Protein AF-A0A484Z9X8-F1 (afdb_monomer_lite)

Organism: NCBI:txid82979

Foldseek 3Di:
DCVVCVVVVHDDDDDDPCVQWFADPVLFIAGVVRHGAQEDEDPDDVVQLVVVQVVVPPDPDPDRPQDSHDPVRDHDPVVALVPPRHHYPPHPCVCQVVDPVCVVVCCVVPVDPVVVVVPDD

InterPro domains:
  IPR005494 Glutathionylspermidine synthase, pre-ATP-grasp-like domain [PF03738] (2-111)
  IPR016185 Pre-ATP-grasp domain superfamily [SSF52440] (1-111)

Secondary structure (DSSP, 8-state):
-HHHHHHTT-------SSTT-EE-TTS-EE-TTS-B--EEE--S-SHHHHHHHHHHTTS--SS----S--TT----HHHHHT-TT-EEES-GGGHHHHSGGGHHHHHHHH--GGGGGG---

Structure (mmCIF, N/CA/C/O backbone):
data_AF-A0A484Z9X8-F1
#
_entry.id   AF-A0A484Z9X8-F1
#
loop_
_atom_site.group_PDB
_atom_site.id
_atom_site.type_symbol
_atom_site.label_atom_id
_atom_site.label_alt_id
_atom_site.label_comp_id
_atom_site.label_asym_id
_atom_site.label_entity_id
_atom_site.label_seq_id
_atom_site.pdbx_PDB_ins_code
_atom_site.Cartn_x
_atom_site.Cartn_y
_atom_site.Cartn_z
_atom_site.occupancy
_atom_site.B_iso_or_equiv
_atom_site.auth_seq_id
_atom_site.auth_comp_id
_atom_site.auth_asym_id
_atom_site.auth_atom_id
_atom_site.pdbx_PDB_model_num
ATOM 1 N N . MET A 1 1 ? -3.177 12.028 -7.631 1.00 96.31 1 MET A N 1
ATOM 2 C CA . MET A 1 1 ? -3.723 10.661 -7.752 1.00 96.31 1 MET A CA 1
ATOM 3 C C . MET A 1 1 ? -5.192 10.570 -7.345 1.00 96.31 1 MET A C 1
ATOM 5 O O . MET A 1 1 ? -5.971 10.116 -8.165 1.00 96.31 1 MET A O 1
ATOM 9 N N . GLN A 1 2 ? -5.604 11.056 -6.164 1.00 97.44 2 GLN A N 1
ATOM 10 C CA . GLN A 1 2 ? -7.000 10.949 -5.691 1.00 97.44 2 GLN A CA 1
ATOM 11 C C . GLN A 1 2 ? -8.057 11.401 -6.722 1.00 97.44 2 GLN A C 1
ATOM 13 O O . GLN A 1 2 ? -8.971 10.650 -7.023 1.00 97.44 2 GLN A O 1
ATOM 18 N N . ASN A 1 3 ? -7.877 12.564 -7.361 1.00 98.12 3 ASN A N 1
ATOM 19 C CA . ASN A 1 3 ? -8.781 13.032 -8.424 1.00 98.12 3 ASN A CA 1
ATOM 20 C C . ASN A 1 3 ? -8.881 12.046 -9.612 1.00 98.12 3 ASN A C 1
ATOM 22 O O . ASN A 1 3 ? -9.953 11.848 -10.170 1.00 98.12 3 ASN A O 1
ATOM 26 N N . ALA A 1 4 ? -7.778 11.391 -9.992 1.00 98.19 4 ALA A N 1
ATOM 27 C CA . ALA A 1 4 ? -7.803 10.381 -11.050 1.00 98.19 4 ALA A CA 1
ATOM 28 C C . ALA A 1 4 ? -8.603 9.137 -10.624 1.00 98.19 4 ALA A C 1
ATOM 30 O O . ALA A 1 4 ? -9.398 8.643 -11.416 1.00 98.19 4 ALA A O 1
ATOM 31 N N . LEU A 1 5 ? -8.459 8.693 -9.368 1.00 98.19 5 LEU A N 1
ATOM 32 C CA . LEU A 1 5 ? -9.268 7.610 -8.795 1.00 98.19 5 LEU A CA 1
ATOM 33 C C . LEU A 1 5 ? -10.759 7.968 -8.792 1.00 98.19 5 LEU A C 1
ATOM 35 O O . LEU A 1 5 ? -11.570 7.190 -9.285 1.00 98.19 5 LEU A O 1
ATOM 39 N N . THR A 1 6 ? -11.113 9.175 -8.340 1.00 98.12 6 THR A N 1
ATOM 40 C CA . THR A 1 6 ? -12.502 9.657 -8.347 1.00 98.12 6 THR A CA 1
ATOM 41 C C . THR A 1 6 ? -13.082 9.693 -9.760 1.00 98.12 6 THR A C 1
ATOM 43 O O . THR A 1 6 ? -14.193 9.223 -9.981 1.00 98.12 6 THR A O 1
ATOM 46 N N . LYS A 1 7 ? -12.325 10.191 -10.747 1.00 98.50 7 LYS A N 1
ATOM 47 C CA . LYS A 1 7 ? -12.750 10.197 -12.158 1.00 98.50 7 LYS A CA 1
ATOM 48 C C . LYS A 1 7 ? -12.904 8.796 -12.748 1.00 98.50 7 LYS A C 1
ATOM 50 O O . LYS A 1 7 ? -13.713 8.615 -13.650 1.00 98.50 7 LYS A O 1
ATOM 55 N N . ALA A 1 8 ? -12.144 7.827 -12.249 1.00 97.94 8 ALA A N 1
ATOM 56 C CA . ALA A 1 8 ? -12.276 6.421 -12.610 1.00 97.94 8 ALA A CA 1
ATOM 57 C C . ALA A 1 8 ? -13.392 5.693 -11.827 1.00 97.94 8 ALA A C 1
ATOM 59 O O . ALA A 1 8 ? -13.593 4.502 -12.040 1.00 97.94 8 ALA A O 1
ATOM 60 N N . GLY A 1 9 ? -14.131 6.394 -10.955 1.00 98.19 9 GLY A N 1
ATOM 61 C CA . GLY A 1 9 ? -15.269 5.848 -10.211 1.00 98.19 9 GLY A CA 1
ATOM 62 C C . GLY A 1 9 ? -14.912 5.177 -8.882 1.00 98.19 9 GLY A C 1
ATOM 63 O O . GLY A 1 9 ? -15.756 4.491 -8.315 1.00 98.19 9 GLY A O 1
ATOM 64 N N . PHE A 1 10 ? -13.691 5.362 -8.372 1.00 97.19 10 PHE A N 1
ATOM 65 C CA . PHE A 1 10 ? -13.276 4.809 -7.083 1.00 97.19 10 PHE A CA 1
ATOM 66 C C . PHE A 1 10 ? -13.493 5.802 -5.940 1.00 97.19 10 PHE A C 1
ATOM 68 O O . PHE A 1 10 ? -13.075 6.964 -6.007 1.00 97.19 10 PHE A O 1
ATOM 75 N N . GLU A 1 11 ? -14.070 5.312 -4.844 1.00 96.88 11 GLU A N 1
ATOM 76 C CA . GLU A 1 11 ? -14.016 5.999 -3.557 1.00 96.88 11 GLU A CA 1
ATOM 77 C C . GLU A 1 11 ? -12.605 5.897 -2.972 1.00 96.88 11 GLU A C 1
ATOM 79 O O . GLU A 1 11 ? -11.935 4.871 -3.083 1.00 96.88 11 GLU A O 1
ATOM 84 N N . SER A 1 12 ? -12.117 6.980 -2.368 1.00 97.31 12 SER A N 1
ATOM 85 C CA . SER A 1 12 ? -10.785 6.997 -1.762 1.00 97.31 12 SER A CA 1
ATOM 86 C C . SER A 1 12 ? -10.704 7.989 -0.609 1.00 97.31 12 SER A C 1
ATOM 88 O O . SER A 1 12 ? -11.246 9.094 -0.680 1.00 97.31 12 SER A O 1
ATOM 90 N N . LYS A 1 13 ? -9.969 7.606 0.436 1.00 97.62 13 LYS A N 1
ATOM 91 C CA . LYS A 1 13 ? -9.631 8.447 1.586 1.00 97.62 13 LYS A CA 1
ATOM 92 C C . LYS A 1 13 ? -8.120 8.662 1.610 1.00 97.62 13 LYS A C 1
ATOM 94 O O . LYS A 1 13 ? -7.359 7.717 1.417 1.00 97.62 13 LYS A O 1
ATOM 99 N N . ILE A 1 14 ? -7.687 9.906 1.809 1.00 97.56 14 ILE A N 1
ATOM 100 C CA . ILE A 1 14 ? -6.272 10.211 2.042 1.00 97.56 14 ILE A CA 1
ATOM 101 C C . ILE A 1 14 ? -5.988 9.975 3.520 1.00 97.56 14 ILE A C 1
ATOM 103 O O . ILE A 1 14 ? -6.687 10.527 4.364 1.00 97.56 14 ILE A O 1
ATOM 107 N N . LEU A 1 15 ? -4.949 9.196 3.810 1.00 97.56 15 LEU A N 1
ATOM 108 C CA . LEU A 1 15 ? -4.412 9.033 5.156 1.00 97.56 15 LEU A CA 1
ATOM 109 C C . LEU A 1 15 ? -3.075 9.768 5.250 1.00 97.56 15 LEU A C 1
ATOM 111 O O . LEU A 1 15 ? -2.186 9.561 4.418 1.00 97.56 15 LEU A O 1
ATOM 115 N N . PHE A 1 16 ? -2.942 10.634 6.254 1.00 96.62 16 PHE A N 1
ATOM 116 C CA . PHE A 1 16 ? -1.689 11.307 6.581 1.00 96.62 16 PHE A CA 1
ATOM 117 C C . PHE A 1 16 ? -1.032 10.581 7.752 1.00 96.62 16 PHE A C 1
ATOM 119 O O . PHE A 1 16 ? -1.565 10.567 8.855 1.00 96.62 16 PHE A O 1
ATOM 126 N N . GLY A 1 17 ? 0.129 9.972 7.512 1.00 95.81 17 GLY A N 1
ATOM 127 C CA . GLY A 1 17 ? 0.771 9.131 8.522 1.00 95.81 17 GLY A CA 1
ATOM 128 C C . GLY A 1 17 ? 0.038 7.801 8.721 1.00 95.81 17 GLY A C 1
ATOM 129 O O . GLY A 1 17 ? -0.577 7.285 7.787 1.00 95.81 17 GLY A O 1
ATOM 130 N N . LEU A 1 18 ? 0.169 7.223 9.917 1.00 96.88 18 LEU A N 1
ATOM 131 C CA . LEU A 1 18 ? -0.390 5.910 10.267 1.00 96.88 18 LEU A CA 1
ATOM 132 C C . LEU A 1 18 ? -1.334 5.966 11.479 1.00 96.88 18 LEU A C 1
ATOM 134 O O . LEU A 1 18 ? -1.974 4.966 11.772 1.00 96.88 18 LEU A O 1
ATOM 138 N N . ASP A 1 19 ? -1.462 7.121 12.135 1.00 96.06 19 ASP A N 1
ATOM 139 C CA . ASP A 1 19 ? -2.154 7.270 13.425 1.00 96.06 19 ASP A CA 1
ATOM 140 C C . ASP A 1 19 ? -3.660 6.964 13.354 1.00 96.06 19 ASP A C 1
ATOM 142 O O . ASP A 1 19 ? -4.274 6.584 14.347 1.00 96.06 19 ASP A O 1
ATOM 146 N N . GLU A 1 20 ? -4.274 7.114 12.175 1.00 96.56 20 GLU A N 1
ATOM 147 C CA . GLU A 1 20 ? -5.682 6.753 11.959 1.00 96.56 20 GLU A CA 1
ATOM 148 C C . GLU A 1 20 ? -5.907 5.243 11.789 1.00 96.56 20 GLU A C 1
ATOM 150 O O . GLU A 1 20 ? -7.049 4.783 11.858 1.00 96.56 20 GLU A O 1
ATOM 155 N N . LEU A 1 21 ? -4.851 4.475 11.517 1.00 98.00 21 LEU A N 1
ATOM 156 C CA . LEU A 1 21 ? -4.947 3.040 11.299 1.00 98.00 21 LEU A CA 1
ATOM 157 C C . LEU A 1 21 ? -4.924 2.298 12.625 1.00 98.00 21 LEU A C 1
ATOM 159 O O . LEU A 1 21 ? -4.179 2.635 13.540 1.00 98.00 21 LEU A O 1
ATOM 163 N N . ARG A 1 22 ? -5.718 1.237 12.697 1.00 97.50 22 ARG A N 1
ATOM 164 C CA . ARG A 1 22 ? -5.785 0.376 13.872 1.00 97.50 22 ARG A CA 1
ATOM 165 C C . ARG A 1 22 ? -6.200 -1.038 13.505 1.00 97.50 22 ARG A C 1
ATOM 167 O O . ARG A 1 22 ? -6.684 -1.285 12.399 1.00 97.50 22 ARG A O 1
ATOM 174 N N . TRP A 1 23 ? -6.054 -1.953 14.453 1.00 97.81 23 TRP A N 1
ATOM 175 C CA . TRP A 1 23 ? -6.675 -3.268 14.367 1.00 97.81 23 TRP A CA 1
ATOM 176 C C . TRP A 1 23 ? -8.045 -3.259 15.041 1.00 97.81 23 TRP A C 1
ATOM 178 O O . TRP A 1 23 ? -8.240 -2.624 16.081 1.00 97.81 23 TRP A O 1
ATOM 188 N N . ASP A 1 24 ? -9.001 -3.964 14.445 1.00 96.12 24 ASP A N 1
ATOM 189 C CA . ASP A 1 24 ? -10.249 -4.302 15.119 1.00 96.12 24 ASP A CA 1
ATOM 190 C C . ASP A 1 24 ? -10.072 -5.505 16.070 1.00 96.12 24 ASP A C 1
ATOM 192 O O . ASP A 1 24 ? -8.986 -6.073 16.203 1.00 96.12 24 ASP A O 1
ATOM 196 N N . ALA A 1 25 ? -11.155 -5.922 16.734 1.00 94.25 25 ALA A N 1
ATOM 197 C CA . ALA A 1 25 ? -11.130 -7.044 17.678 1.00 94.25 25 ALA A CA 1
ATOM 198 C C . ALA A 1 25 ? -10.754 -8.398 17.041 1.00 94.25 25 ALA A C 1
ATOM 200 O O . ALA A 1 25 ? -10.419 -9.340 17.757 1.00 94.25 25 ALA A O 1
ATOM 201 N N . THR A 1 26 ? -10.819 -8.509 15.713 1.00 94.75 26 THR A N 1
ATOM 202 C CA . THR A 1 26 ? -10.466 -9.714 14.954 1.00 94.75 26 THR A CA 1
ATOM 203 C C . THR A 1 26 ? -9.054 -9.649 14.365 1.00 94.75 26 THR A C 1
ATOM 205 O O . THR A 1 26 ? -8.590 -10.619 13.767 1.00 94.75 26 THR A O 1
ATOM 208 N N . GLY A 1 27 ? -8.348 -8.529 14.552 1.00 95.06 27 GLY A N 1
ATOM 209 C CA . GLY A 1 27 ? -7.024 -8.286 13.987 1.00 95.06 27 GLY A CA 1
ATOM 210 C C . GLY A 1 27 ? -7.045 -7.803 12.534 1.00 95.06 27 GLY A C 1
ATOM 211 O O . GLY A 1 27 ? -5.996 -7.807 11.874 1.00 95.06 27 GLY A O 1
ATOM 212 N N . GLN A 1 28 ? -8.209 -7.388 12.021 1.00 96.50 28 GLN A N 1
ATOM 213 C CA . GLN A 1 28 ? -8.336 -6.770 10.703 1.00 96.50 28 GLN A CA 1
ATOM 214 C C . GLN A 1 28 ? -7.867 -5.319 10.742 1.00 96.50 28 GLN A C 1
ATOM 216 O O . GLN A 1 28 ? -8.108 -4.595 11.706 1.00 96.50 28 GLN A O 1
ATOM 221 N N . LEU A 1 29 ? -7.196 -4.896 9.671 1.00 97.94 29 LEU A N 1
ATOM 222 C CA . LEU A 1 29 ? -6.726 -3.526 9.522 1.00 97.94 29 LEU A CA 1
ATOM 223 C C . LEU A 1 29 ? -7.883 -2.616 9.090 1.00 97.94 29 LEU A C 1
ATOM 225 O O . LEU A 1 29 ? -8.463 -2.806 8.017 1.00 97.94 29 LEU A O 1
ATOM 229 N N . ILE A 1 30 ? -8.182 -1.613 9.910 1.00 98.00 30 ILE A N 1
ATOM 230 C CA . ILE A 1 30 ? -9.243 -0.633 9.670 1.00 98.00 30 ILE A CA 1
ATOM 231 C C . ILE A 1 30 ? -8.713 0.802 9.770 1.00 98.00 30 ILE A C 1
ATOM 233 O O . ILE A 1 30 ? -7.698 1.063 10.419 1.00 98.00 30 ILE A O 1
ATOM 237 N N . ASP A 1 31 ? -9.408 1.735 9.123 1.00 97.62 31 ASP A N 1
ATOM 238 C CA . ASP A 1 31 ? -9.127 3.168 9.207 1.00 97.62 31 ASP A CA 1
ATOM 239 C C . ASP A 1 31 ? -9.849 3.860 10.382 1.00 97.62 31 ASP A C 1
ATOM 241 O O . ASP A 1 31 ? -10.576 3.238 11.165 1.00 97.62 31 ASP A O 1
ATOM 245 N N . GLY A 1 32 ? -9.678 5.186 10.468 1.00 96.56 32 GLY A N 1
ATOM 246 C CA . GLY A 1 32 ? -10.331 6.062 11.441 1.00 96.56 32 GLY A CA 1
ATOM 247 C C . GLY A 1 32 ? -11.843 5.835 11.565 1.00 96.56 32 GLY A C 1
ATOM 248 O O . GLY A 1 32 ? -12.359 5.770 12.682 1.00 96.56 32 GLY A O 1
ATOM 249 N N . ASP A 1 33 ? -12.516 5.595 10.438 1.00 96.81 33 ASP A N 1
ATOM 250 C CA . ASP A 1 33 ? -13.970 5.459 10.315 1.00 96.81 33 ASP A CA 1
ATOM 251 C C . ASP A 1 33 ? -14.448 4.005 10.488 1.00 96.81 33 ASP A C 1
ATOM 253 O O . ASP A 1 33 ? -15.635 3.714 10.339 1.00 96.81 33 ASP A O 1
ATOM 257 N N . GLY A 1 34 ? -13.537 3.075 10.798 1.00 96.75 34 GLY A N 1
ATOM 258 C CA . GLY A 1 34 ? -13.841 1.650 10.934 1.00 96.75 34 GLY A CA 1
ATOM 259 C C . GLY A 1 34 ? -13.992 0.920 9.600 1.00 96.75 34 GLY A C 1
ATOM 260 O O . GLY A 1 34 ? -14.541 -0.180 9.567 1.00 96.75 34 GLY A O 1
ATOM 261 N N . ARG A 1 35 ? -13.527 1.510 8.494 1.00 97.06 35 ARG A N 1
ATOM 262 C CA . ARG A 1 35 ? -13.558 0.873 7.174 1.00 97.06 35 ARG A CA 1
ATOM 263 C C . ARG A 1 35 ? -12.365 -0.053 7.020 1.00 97.06 35 ARG A C 1
ATOM 265 O O . ARG A 1 35 ? -11.248 0.310 7.377 1.00 97.06 35 ARG A O 1
ATOM 272 N N . LEU A 1 36 ? -12.597 -1.226 6.435 1.00 97.75 36 LEU A N 1
ATOM 273 C CA . LEU A 1 36 ? -11.529 -2.170 6.120 1.00 97.75 36 LEU A CA 1
ATOM 274 C C . LEU A 1 36 ? -10.546 -1.577 5.114 1.00 97.75 36 LEU A C 1
ATOM 276 O O . LEU A 1 36 ? -10.934 -1.116 4.040 1.00 97.75 36 LEU A O 1
ATOM 280 N N . VAL A 1 37 ? -9.262 -1.661 5.447 1.00 98.06 37 VAL A N 1
ATOM 281 C CA . VAL A 1 37 ? -8.170 -1.272 4.558 1.00 98.06 37 VAL A CA 1
ATOM 282 C C . VAL A 1 37 ? -7.698 -2.516 3.819 1.00 98.06 37 VAL A C 1
ATOM 284 O O . VAL A 1 37 ? -6.946 -3.322 4.355 1.00 98.06 37 VAL A O 1
ATOM 287 N N . ASN A 1 38 ? -8.156 -2.676 2.579 1.00 97.44 38 ASN A N 1
ATOM 288 C CA . ASN A 1 38 ? -7.818 -3.813 1.713 1.00 97.44 38 ASN A CA 1
ATOM 289 C C . ASN A 1 38 ? -7.206 -3.394 0.362 1.00 97.44 38 ASN A C 1
ATOM 291 O O . ASN A 1 38 ? -6.746 -4.244 -0.396 1.00 97.44 38 ASN A O 1
ATOM 295 N N . CYS A 1 39 ? -7.170 -2.094 0.060 1.00 98.25 39 CYS A N 1
ATOM 296 C CA . CYS A 1 39 ? -6.576 -1.544 -1.153 1.00 98.25 39 CYS A CA 1
ATOM 297 C C . CYS A 1 39 ? -5.904 -0.203 -0.842 1.00 98.25 39 CYS A C 1
ATOM 299 O O . CYS A 1 39 ? -6.529 0.695 -0.277 1.00 98.25 39 CYS A O 1
ATOM 301 N N . VAL A 1 40 ? -4.623 -0.068 -1.188 1.00 98.31 40 VAL A N 1
ATOM 302 C CA . VAL A 1 40 ? -3.790 1.085 -0.833 1.00 98.31 40 VAL A CA 1
ATOM 303 C C . VAL A 1 40 ? -3.030 1.579 -2.055 1.00 98.31 40 VAL A C 1
ATOM 305 O O . VAL A 1 40 ? -2.246 0.847 -2.652 1.00 98.31 40 VAL A O 1
ATOM 308 N N . TRP A 1 41 ? -3.185 2.862 -2.375 1.00 98.44 41 TRP A N 1
ATOM 309 C CA . TRP A 1 41 ? -2.217 3.594 -3.189 1.00 98.44 41 TRP A CA 1
ATOM 310 C C . TRP A 1 41 ? -1.288 4.380 -2.264 1.00 98.44 41 TRP A C 1
ATOM 312 O O . TRP A 1 41 ? -1.763 5.118 -1.399 1.00 98.44 41 TRP A O 1
ATOM 322 N N . LYS A 1 42 ? 0.027 4.229 -2.429 1.00 97.75 42 LYS A N 1
ATOM 323 C CA . LYS A 1 42 ? 1.019 4.812 -1.515 1.00 97.75 42 LYS A CA 1
ATOM 324 C C . LYS A 1 42 ? 1.937 5.823 -2.194 1.00 97.75 42 LYS A C 1
ATOM 326 O O . LYS A 1 42 ? 2.342 5.654 -3.339 1.00 97.75 42 LYS A O 1
ATOM 331 N N . THR A 1 43 ? 2.345 6.827 -1.423 1.00 97.50 43 THR A N 1
ATOM 332 C CA . THR A 1 43 ? 3.488 7.706 -1.733 1.00 97.50 43 THR A CA 1
ATOM 333 C C . THR A 1 43 ? 4.790 7.213 -1.101 1.00 97.50 43 THR A C 1
ATOM 335 O O . THR A 1 43 ? 5.869 7.627 -1.514 1.00 97.50 43 THR A O 1
ATOM 338 N N . TRP A 1 44 ? 4.702 6.312 -0.118 1.00 97.06 44 TRP A N 1
ATOM 339 C CA . TRP A 1 44 ? 5.855 5.684 0.517 1.00 97.06 44 TRP A CA 1
ATOM 340 C C . TRP A 1 44 ? 6.630 4.801 -0.467 1.00 97.06 44 TRP A C 1
ATOM 342 O O . TRP A 1 44 ? 6.052 3.965 -1.178 1.00 97.06 44 TRP A O 1
ATOM 352 N N . ALA A 1 45 ? 7.955 4.939 -0.455 1.00 96.69 45 ALA A N 1
ATOM 353 C CA . ALA A 1 45 ? 8.854 4.005 -1.116 1.00 96.69 45 ALA A CA 1
ATOM 354 C C . ALA A 1 45 ? 8.746 2.617 -0.463 1.00 96.69 45 ALA A C 1
ATOM 356 O O . ALA A 1 45 ? 8.485 2.493 0.736 1.00 96.69 45 ALA A O 1
ATOM 357 N N . TRP A 1 46 ? 8.926 1.559 -1.251 1.00 96.56 46 TRP A N 1
ATOM 358 C CA . TRP A 1 46 ? 8.924 0.194 -0.715 1.00 96.56 46 TRP A CA 1
ATOM 359 C C . TRP A 1 46 ? 10.138 -0.055 0.189 1.00 96.56 46 TRP A C 1
ATOM 361 O O . TRP A 1 46 ? 10.039 -0.784 1.172 1.00 96.56 46 TRP A O 1
ATOM 371 N N . GLU A 1 47 ? 11.253 0.612 -0.095 1.00 94.06 47 GLU A N 1
ATOM 372 C CA . GLU A 1 47 ? 12.496 0.591 0.670 1.00 94.06 47 GLU A CA 1
ATOM 373 C C . GLU A 1 47 ? 12.257 0.950 2.143 1.00 94.06 47 GLU A C 1
ATOM 375 O O . GLU A 1 47 ? 12.723 0.237 3.025 1.00 94.06 47 GLU A O 1
ATOM 380 N N . THR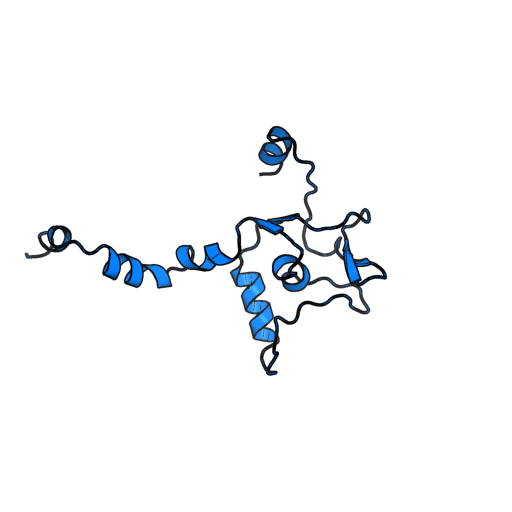 A 1 48 ? 11.414 1.950 2.420 1.00 93.56 48 THR A N 1
ATOM 381 C CA . THR A 1 48 ? 11.053 2.369 3.786 1.00 93.56 48 THR A CA 1
ATOM 382 C C . THR A 1 48 ? 10.285 1.296 4.573 1.00 93.56 48 THR A C 1
ATOM 384 O O . THR A 1 48 ? 10.266 1.301 5.807 1.00 93.56 48 THR A O 1
ATOM 387 N N . ALA A 1 49 ? 9.605 0.376 3.885 1.00 92.38 49 ALA A N 1
ATOM 388 C CA . ALA A 1 49 ? 8.989 -0.789 4.514 1.00 92.38 49 ALA A CA 1
ATOM 389 C C . ALA A 1 49 ? 10.017 -1.916 4.706 1.00 92.38 49 ALA A C 1
ATOM 391 O O . ALA A 1 49 ? 10.064 -2.530 5.767 1.00 92.38 49 ALA A O 1
ATOM 392 N N . ILE A 1 50 ? 10.878 -2.153 3.714 1.00 90.06 50 ILE A N 1
ATOM 393 C CA . ILE A 1 50 ? 11.920 -3.189 3.759 1.00 90.06 50 ILE A CA 1
ATOM 394 C C . ILE A 1 50 ? 12.949 -2.912 4.867 1.00 90.06 50 ILE A C 1
ATOM 396 O O . ILE A 1 50 ? 13.359 -3.842 5.557 1.00 90.06 50 ILE A O 1
ATOM 400 N N . GLU A 1 51 ? 13.350 -1.658 5.075 1.00 87.88 51 GLU A N 1
ATOM 401 C CA . GLU A 1 51 ? 14.281 -1.262 6.143 1.00 87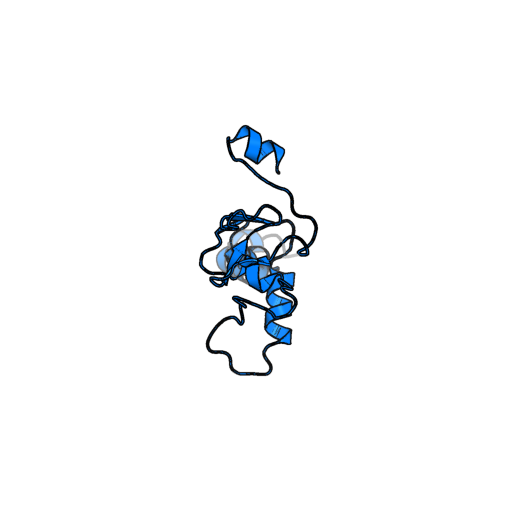.88 51 GLU A CA 1
ATOM 402 C C . GLU A 1 51 ? 13.765 -1.667 7.529 1.00 87.88 51 GLU A C 1
ATOM 404 O O . GLU A 1 51 ? 14.496 -2.289 8.298 1.00 87.88 51 GLU A O 1
ATOM 409 N N . ARG A 1 52 ? 12.469 -1.465 7.795 1.00 82.38 52 ARG A N 1
ATOM 410 C CA . ARG A 1 52 ? 11.827 -1.893 9.049 1.00 82.38 52 ARG A CA 1
ATOM 411 C C . ARG A 1 52 ? 11.802 -3.407 9.238 1.00 82.38 52 ARG A C 1
ATOM 413 O O . ARG A 1 52 ? 11.776 -3.875 10.368 1.00 82.38 52 ARG A O 1
ATOM 420 N N . VAL A 1 53 ? 11.793 -4.192 8.160 1.00 81.75 53 VAL A N 1
ATOM 421 C CA . VAL A 1 53 ? 11.926 -5.656 8.273 1.00 81.75 53 VAL A CA 1
ATOM 422 C C . VAL A 1 53 ? 13.337 -6.026 8.735 1.00 81.75 53 VAL A C 1
ATOM 424 O O . VAL A 1 53 ? 13.494 -6.929 9.552 1.00 81.75 53 VAL A O 1
ATOM 427 N N . ARG A 1 54 ? 14.364 -5.310 8.257 1.00 75.88 54 ARG A N 1
ATOM 428 C CA . ARG A 1 54 ? 15.769 -5.570 8.609 1.00 75.88 54 ARG A CA 1
ATOM 429 C C . ARG A 1 54 ? 16.071 -5.261 10.071 1.00 75.88 54 ARG A C 1
ATOM 431 O O . ARG A 1 54 ? 16.771 -6.047 10.700 1.00 75.88 54 ARG A O 1
ATOM 438 N N . GLU A 1 55 ? 15.501 -4.187 10.613 1.00 71.94 55 GLU A N 1
ATOM 439 C CA . GLU A 1 55 ? 15.629 -3.810 12.033 1.00 71.94 55 GLU A CA 1
ATOM 440 C C . GLU A 1 55 ? 15.132 -4.903 12.991 1.00 71.94 55 GLU A C 1
ATOM 442 O O . GLU A 1 55 ? 15.620 -5.023 14.108 1.00 71.94 55 GLU A O 1
ATOM 447 N N . VAL A 1 56 ? 14.179 -5.726 12.549 1.00 64.56 56 VAL A N 1
ATOM 448 C CA . VAL A 1 56 ? 13.601 -6.814 13.351 1.00 64.56 56 VAL A CA 1
ATOM 449 C C . VAL A 1 56 ? 14.361 -8.137 13.142 1.00 64.56 56 VAL A C 1
ATOM 451 O O . VAL A 1 56 ? 14.179 -9.077 13.907 1.00 64.56 56 VAL A O 1
ATOM 454 N N . SER A 1 57 ? 15.240 -8.232 12.136 1.00 57.62 57 SER A N 1
ATOM 455 C CA . SER A 1 57 ? 15.790 -9.501 11.622 1.00 57.62 57 SER A CA 1
ATOM 456 C C . SER A 1 57 ? 16.956 -10.127 12.404 1.00 57.62 57 SER A C 1
ATOM 458 O O . SER A 1 57 ? 17.571 -11.068 11.912 1.00 57.62 57 SER A O 1
ATOM 460 N N . GLU A 1 58 ? 17.239 -9.699 13.639 1.00 55.22 58 GLU A N 1
ATOM 461 C CA . GLU A 1 58 ? 18.192 -10.424 14.508 1.00 55.22 58 GLU A CA 1
ATOM 462 C C . GLU A 1 58 ? 17.686 -11.826 14.914 1.00 55.22 58 GLU A C 1
ATOM 464 O O . GLU A 1 58 ? 18.430 -12.630 15.470 1.00 55.22 58 GLU A O 1
ATOM 469 N N . THR A 1 59 ? 16.422 -12.143 14.619 1.00 58.28 59 THR A N 1
ATOM 470 C CA . THR A 1 59 ? 15.785 -13.445 14.861 1.00 58.28 59 THR A CA 1
ATOM 471 C C . THR A 1 59 ? 15.404 -14.111 13.532 1.00 58.28 59 THR A C 1
ATOM 473 O O . THR A 1 59 ? 14.880 -13.455 12.633 1.00 58.28 59 THR A O 1
ATOM 476 N N . GLU A 1 60 ? 15.661 -15.417 13.385 1.00 56.03 60 GLU A N 1
ATOM 477 C CA . GLU A 1 60 ? 15.221 -16.214 12.226 1.00 56.03 60 GLU A CA 1
ATOM 478 C C . GLU A 1 60 ? 13.685 -16.291 12.189 1.00 56.03 60 GLU A C 1
ATOM 480 O O . GLU A 1 60 ? 13.069 -17.175 12.786 1.00 56.03 60 GLU A O 1
ATOM 485 N N . TYR A 1 61 ? 13.036 -15.357 11.495 1.00 62.25 61 TYR A N 1
ATOM 486 C CA . TYR A 1 61 ? 11.600 -15.442 11.242 1.00 62.25 61 TYR A CA 1
ATOM 487 C C . TYR A 1 61 ? 11.327 -16.262 9.980 1.00 62.25 61 TYR A C 1
ATOM 489 O O . TYR A 1 61 ? 11.861 -15.983 8.909 1.00 62.25 61 TYR A O 1
ATOM 497 N N . ALA A 1 62 ? 10.416 -17.232 10.086 1.00 69.44 62 ALA A N 1
ATOM 498 C CA . ALA A 1 62 ? 9.914 -17.997 8.942 1.00 69.44 62 ALA A CA 1
ATOM 499 C C . ALA A 1 62 ? 9.016 -17.165 7.994 1.00 69.44 62 ALA A C 1
ATOM 501 O O . ALA A 1 62 ? 8.690 -17.621 6.900 1.00 69.44 62 ALA A O 1
ATOM 502 N N . ALA A 1 63 ? 8.599 -15.960 8.407 1.00 76.75 63 ALA A N 1
ATOM 503 C CA . ALA A 1 63 ? 7.721 -15.063 7.656 1.00 76.75 63 ALA A CA 1
ATOM 504 C C . ALA A 1 63 ? 8.003 -13.583 7.981 1.00 76.75 63 ALA A C 1
ATOM 506 O O . ALA A 1 63 ? 8.665 -13.266 8.968 1.00 76.75 63 ALA A O 1
ATOM 507 N N . VAL A 1 64 ? 7.469 -12.664 7.169 1.00 80.56 64 VAL A N 1
ATOM 508 C CA . VAL A 1 64 ? 7.520 -11.220 7.456 1.00 80.56 64 VAL A CA 1
ATOM 509 C C . VAL A 1 64 ? 6.796 -10.939 8.785 1.00 80.56 64 VAL A C 1
ATOM 511 O O . VAL A 1 64 ? 5.664 -11.397 8.946 1.00 80.56 64 VAL A O 1
ATOM 514 N N . PRO A 1 65 ? 7.382 -10.165 9.721 1.00 85.19 65 PRO A N 1
ATOM 515 C CA . PRO A 1 65 ? 6.814 -9.930 11.051 1.00 85.19 65 PRO A CA 1
ATOM 516 C C . PRO A 1 65 ? 5.689 -8.873 11.033 1.00 85.19 65 PRO A C 1
ATOM 518 O O . PRO A 1 65 ? 5.785 -7.829 11.687 1.00 85.19 65 PRO A O 1
ATOM 521 N N . VAL A 1 66 ? 4.633 -9.134 10.256 1.00 89.50 66 VAL A N 1
ATOM 522 C CA . VAL A 1 66 ? 3.394 -8.340 10.183 1.00 89.50 66 VAL A CA 1
ATOM 523 C C . VAL A 1 66 ? 2.570 -8.595 11.446 1.00 89.50 66 VAL A C 1
ATOM 525 O O . VAL A 1 66 ? 2.259 -9.738 11.775 1.00 89.50 66 VAL A O 1
ATOM 528 N N . ARG A 1 67 ? 2.200 -7.530 12.159 1.00 91.81 67 ARG A N 1
ATOM 529 C CA . ARG A 1 67 ? 1.350 -7.597 13.356 1.00 91.81 67 ARG A CA 1
ATOM 530 C C . ARG A 1 67 ? -0.129 -7.611 12.977 1.00 91.81 67 ARG A C 1
ATOM 532 O O . ARG A 1 67 ? -0.555 -6.909 12.060 1.00 91.81 67 ARG A O 1
ATOM 539 N N . THR A 1 68 ? -0.924 -8.354 13.743 1.00 92.62 68 THR A N 1
ATOM 540 C CA . THR A 1 68 ? -2.401 -8.360 13.712 1.00 92.62 68 THR A CA 1
ATOM 541 C C . THR A 1 68 ? -3.004 -7.754 14.983 1.00 92.62 68 THR A C 1
ATOM 543 O O . THR A 1 68 ? -4.157 -8.010 15.308 1.00 92.62 68 THR A O 1
ATOM 546 N N . GLY A 1 69 ? -2.204 -6.988 15.727 1.00 92.38 69 GLY A N 1
ATOM 547 C CA . GLY A 1 69 ? -2.575 -6.341 16.979 1.00 92.38 69 GLY A CA 1
ATOM 548 C C . GLY A 1 69 ? -1.350 -5.767 17.696 1.00 92.38 69 GLY A C 1
ATOM 549 O O . GLY A 1 69 ? -0.228 -6.247 17.513 1.00 92.38 69 GLY A O 1
ATOM 550 N N . HIS A 1 70 ? -1.568 -4.747 18.523 1.00 92.50 70 HIS A N 1
ATOM 551 C CA . HIS A 1 70 ? -0.567 -4.159 19.416 1.00 92.50 70 HIS A CA 1
ATOM 552 C C . HIS A 1 70 ? -1.274 -3.548 20.639 1.00 92.50 70 HIS A C 1
ATOM 554 O O . HIS A 1 70 ? -2.363 -3.003 20.453 1.00 92.50 70 HIS A O 1
ATOM 560 N N . PRO A 1 71 ? -0.695 -3.583 21.858 1.00 90.31 71 PRO A N 1
ATOM 561 C CA . PRO A 1 71 ? -1.332 -3.016 23.055 1.00 90.31 71 PRO A CA 1
ATOM 562 C C . PRO A 1 71 ? -1.740 -1.544 22.902 1.00 90.31 71 PRO A C 1
ATOM 564 O O . PRO A 1 71 ? -2.851 -1.178 23.260 1.00 90.31 71 PRO A O 1
ATOM 567 N N . GLU A 1 72 ? -0.876 -0.735 22.286 1.00 92.19 72 GLU A N 1
ATOM 568 C CA . GLU A 1 72 ? -1.132 0.690 22.005 1.00 92.19 72 GLU A CA 1
ATOM 569 C C . GLU A 1 72 ? -1.838 0.925 20.659 1.00 92.19 72 GLU A C 1
ATOM 571 O O . GLU A 1 72 ? -1.972 2.056 20.207 1.00 92.19 72 GLU A O 1
ATOM 576 N N . ASN A 1 73 ? -2.234 -0.147 19.966 1.00 92.00 73 ASN A N 1
ATOM 577 C CA . ASN A 1 73 ? -2.830 -0.105 18.627 1.00 92.00 73 ASN A CA 1
ATOM 578 C C . ASN A 1 73 ? -1.975 0.613 17.558 1.00 92.00 73 ASN A C 1
ATOM 580 O O . ASN A 1 73 ? -2.479 1.012 16.514 1.00 92.00 73 ASN A O 1
ATOM 584 N N . GLU A 1 74 ? -0.670 0.751 17.810 1.00 94.31 74 GLU A N 1
ATOM 585 C CA . GLU A 1 74 ? 0.286 1.403 16.915 1.00 94.31 74 GLU A CA 1
ATOM 586 C C . GLU A 1 74 ? 0.564 0.546 15.670 1.00 94.31 74 GLU A C 1
ATOM 588 O O . GLU A 1 74 ? 1.253 -0.479 15.735 1.00 94.31 74 GLU A O 1
ATOM 593 N N . VAL A 1 75 ? 0.047 0.989 14.523 1.00 96.25 75 VAL A N 1
ATOM 594 C CA . VAL A 1 75 ? 0.246 0.352 13.215 1.00 96.25 75 VAL A CA 1
ATOM 595 C C . VAL A 1 75 ? 1.537 0.849 12.564 1.00 96.25 75 VAL A C 1
ATOM 597 O O . VAL A 1 75 ? 1.746 2.048 12.393 1.00 96.25 75 VAL A O 1
ATOM 600 N N . ARG A 1 76 ? 2.396 -0.075 12.114 1.00 95.06 76 ARG A N 1
ATOM 601 C CA . ARG A 1 76 ? 3.608 0.254 11.344 1.00 95.06 76 ARG A CA 1
ATOM 602 C C . ARG A 1 76 ? 3.356 0.109 9.847 1.00 95.06 76 ARG A C 1
ATOM 604 O O . ARG A 1 76 ? 2.493 -0.646 9.412 1.00 95.06 76 ARG A O 1
ATOM 611 N N . LEU A 1 77 ? 4.210 0.728 9.030 1.00 95.62 77 LEU A N 1
ATOM 612 C CA . LEU A 1 77 ? 4.095 0.657 7.566 1.00 95.62 77 LEU A CA 1
ATOM 613 C C . LEU A 1 77 ? 4.104 -0.788 7.027 1.00 95.62 77 LEU A C 1
ATOM 615 O O . LEU A 1 77 ? 3.361 -1.103 6.100 1.00 95.62 77 LEU A O 1
ATOM 619 N N . ILE A 1 78 ? 4.913 -1.678 7.616 1.00 94.56 78 ILE A N 1
ATOM 620 C CA . ILE A 1 78 ? 4.965 -3.093 7.209 1.00 94.56 78 ILE A CA 1
ATOM 621 C C . ILE A 1 78 ? 3.681 -3.854 7.545 1.00 94.56 78 ILE A C 1
ATOM 623 O O . ILE A 1 78 ? 3.323 -4.773 6.815 1.00 94.56 78 ILE A O 1
ATOM 627 N N . ASP A 1 79 ? 2.964 -3.433 8.592 1.00 95.19 79 ASP A N 1
ATOM 628 C CA . ASP A 1 79 ? 1.716 -4.066 9.027 1.00 95.19 79 ASP A CA 1
ATOM 629 C C . ASP A 1 79 ? 0.557 -3.793 8.044 1.00 95.19 79 ASP A C 1
ATOM 631 O O . ASP A 1 79 ? -0.469 -4.479 8.074 1.00 95.19 79 ASP A O 1
ATOM 635 N N . VAL A 1 80 ? 0.759 -2.809 7.156 1.00 96.94 80 VAL A N 1
ATOM 636 C CA . VAL A 1 80 ? -0.128 -2.427 6.052 1.00 96.94 80 VAL A CA 1
ATOM 637 C C . VAL A 1 80 ? 0.370 -3.001 4.728 1.00 96.94 80 VAL A C 1
ATOM 639 O O . VAL A 1 80 ? -0.349 -3.733 4.060 1.00 96.94 80 VAL A O 1
ATOM 642 N N . LEU A 1 81 ? 1.602 -2.667 4.325 1.00 96.69 81 LEU A N 1
ATOM 643 C CA . LEU A 1 81 ? 2.061 -2.908 2.953 1.00 96.69 81 LEU A CA 1
ATOM 644 C C . LEU A 1 81 ? 2.445 -4.362 2.666 1.00 96.69 81 LEU A C 1
ATOM 646 O O . LEU A 1 81 ? 2.460 -4.762 1.507 1.00 96.69 81 LEU A O 1
ATOM 650 N N . LEU A 1 82 ? 2.799 -5.133 3.696 1.00 94.56 82 LEU A N 1
ATOM 651 C CA . LEU A 1 82 ? 3.176 -6.545 3.562 1.00 94.56 82 LEU A CA 1
ATOM 652 C C . LEU A 1 82 ? 2.084 -7.485 4.084 1.00 94.56 82 LEU A C 1
ATOM 654 O O . LEU A 1 82 ? 2.305 -8.690 4.202 1.00 94.56 82 LEU A O 1
ATOM 658 N N . ARG A 1 83 ? 0.901 -6.939 4.384 1.00 94.25 83 ARG A N 1
ATOM 659 C CA . ARG A 1 83 ? -0.275 -7.710 4.766 1.00 94.25 83 ARG A CA 1
ATOM 660 C C . ARG A 1 83 ? -0.839 -8.434 3.532 1.00 94.25 83 ARG A C 1
ATOM 662 O O . ARG A 1 83 ? -1.179 -7.753 2.565 1.00 94.25 83 ARG A O 1
ATOM 669 N N . PRO A 1 84 ? -0.955 -9.776 3.541 1.00 93.31 84 PRO A N 1
ATOM 670 C CA . PRO A 1 84 ? -1.318 -10.556 2.351 1.00 93.31 84 PRO A CA 1
ATOM 671 C C . PRO A 1 84 ? -2.638 -10.148 1.686 1.00 93.31 84 PRO A C 1
ATOM 673 O O . PRO A 1 84 ? -2.755 -10.175 0.465 1.00 93.31 84 PRO A O 1
ATOM 676 N N . GLU A 1 85 ? -3.629 -9.767 2.486 1.00 94.69 85 GLU A N 1
ATOM 677 C CA . GLU A 1 85 ? -4.966 -9.382 2.040 1.00 94.69 85 GLU A CA 1
ATOM 678 C C . GLU A 1 85 ? -5.079 -7.929 1.541 1.00 94.69 85 GLU A C 1
ATOM 680 O O . GLU A 1 85 ? -6.150 -7.527 1.086 1.00 94.69 85 GLU A O 1
ATOM 685 N N . VAL A 1 86 ? -3.999 -7.137 1.599 1.00 97.56 86 VAL A N 1
ATOM 686 C CA . VAL A 1 86 ? -3.986 -5.742 1.133 1.00 97.56 86 VAL A CA 1
ATOM 687 C C . VAL A 1 86 ? -3.393 -5.657 -0.271 1.00 97.56 86 VAL A C 1
ATOM 689 O O . VAL A 1 86 ? -2.220 -5.942 -0.500 1.00 97.56 86 VAL A O 1
ATOM 692 N N . MET A 1 87 ? -4.190 -5.183 -1.226 1.00 98.25 87 MET A N 1
ATOM 693 C CA . MET A 1 87 ? -3.715 -4.856 -2.568 1.00 98.25 87 MET A CA 1
ATOM 694 C C . MET A 1 87 ? -2.986 -3.506 -2.558 1.00 98.25 87 MET A C 1
ATOM 696 O O . MET A 1 87 ? -3.575 -2.484 -2.212 1.00 98.25 87 MET A O 1
ATOM 700 N N . VAL A 1 88 ? -1.710 -3.479 -2.955 1.00 98.44 88 VAL A N 1
ATOM 701 C CA . VAL A 1 88 ? -0.872 -2.268 -2.897 1.00 98.44 88 VAL A CA 1
ATOM 702 C C . VAL A 1 88 ? -0.478 -1.784 -4.292 1.00 98.44 88 VAL A C 1
ATOM 704 O O . VAL A 1 88 ? 0.009 -2.560 -5.113 1.00 98.44 88 VAL A O 1
ATOM 707 N N . PHE A 1 89 ? -0.624 -0.478 -4.519 1.00 98.12 89 PHE A N 1
ATOM 708 C CA . PHE A 1 89 ? -0.195 0.229 -5.722 1.00 98.12 89 PHE A CA 1
ATOM 709 C C . PHE A 1 89 ? 0.854 1.300 -5.391 1.00 98.12 89 PHE A C 1
ATOM 711 O O . PHE A 1 89 ? 0.617 2.177 -4.559 1.00 98.12 89 PHE A O 1
ATOM 718 N N . GLU A 1 90 ? 2.013 1.325 -6.048 1.00 97.50 90 GLU A N 1
ATOM 719 C CA . GLU A 1 90 ? 2.562 0.338 -7.003 1.00 97.50 90 GLU A CA 1
ATOM 720 C C . GLU A 1 90 ? 2.842 -1.044 -6.362 1.00 97.50 90 GLU A C 1
ATOM 722 O O . GLU A 1 90 ? 3.174 -1.094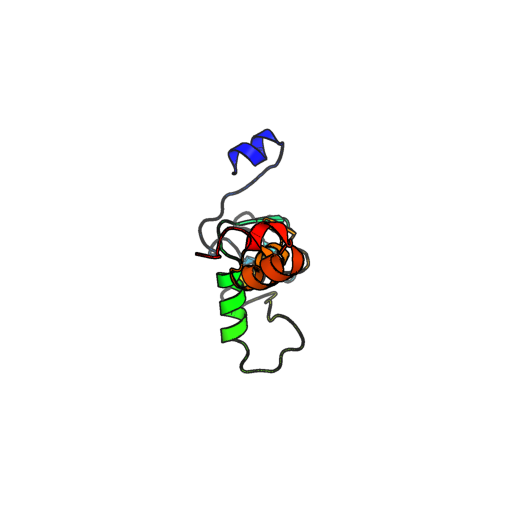 -5.170 1.00 97.50 90 GLU A O 1
ATOM 727 N N . PRO A 1 91 ? 2.751 -2.157 -7.121 1.00 97.75 91 PRO A N 1
ATOM 728 C CA . PRO A 1 91 ? 2.925 -3.506 -6.581 1.00 97.75 91 PRO A CA 1
ATOM 729 C C . PRO A 1 91 ? 4.360 -3.768 -6.107 1.00 97.75 91 PRO A C 1
ATOM 731 O O . PRO A 1 91 ? 5.305 -3.118 -6.544 1.00 97.75 91 PRO A O 1
ATOM 734 N N . PHE A 1 92 ? 4.550 -4.750 -5.221 1.00 97.12 92 PHE A N 1
ATOM 735 C CA . PHE A 1 92 ? 5.852 -4.988 -4.578 1.00 97.12 92 PHE A CA 1
ATOM 736 C C . PHE A 1 92 ? 6.997 -5.242 -5.565 1.00 97.12 92 PHE A C 1
ATOM 738 O O . PHE A 1 92 ? 8.101 -4.746 -5.367 1.00 97.12 92 PHE A O 1
ATOM 745 N N . TRP A 1 93 ? 6.743 -5.952 -6.668 1.00 97.06 93 TRP A N 1
ATOM 746 C CA . TRP A 1 93 ? 7.778 -6.288 -7.650 1.00 97.06 93 TRP A CA 1
ATOM 747 C C . TRP A 1 93 ? 8.403 -5.066 -8.338 1.00 97.06 93 TRP A C 1
ATOM 749 O O . TRP A 1 93 ? 9.482 -5.206 -8.911 1.00 97.06 93 TRP A O 1
ATOM 759 N N . THR A 1 94 ? 7.801 -3.869 -8.261 1.00 97.56 94 THR A N 1
ATOM 760 C CA . THR A 1 94 ? 8.385 -2.656 -8.857 1.00 97.56 94 THR A CA 1
ATOM 761 C C . THR A 1 94 ? 9.699 -2.234 -8.203 1.00 97.56 94 THR A C 1
ATOM 763 O O . THR A 1 94 ? 10.455 -1.480 -8.816 1.00 97.56 94 THR A O 1
ATOM 766 N N . VAL A 1 95 ? 10.033 -2.764 -7.018 1.00 96.88 95 VAL A N 1
ATOM 767 C CA . VAL A 1 95 ? 11.368 -2.595 -6.414 1.00 96.88 95 VAL A CA 1
ATOM 768 C C . VAL A 1 95 ? 12.482 -3.144 -7.299 1.00 96.88 95 VAL A C 1
ATOM 770 O O . VAL A 1 95 ? 13.598 -2.639 -7.262 1.00 96.88 95 VAL A O 1
ATOM 773 N N . ILE A 1 96 ? 12.193 -4.158 -8.120 1.00 96.75 96 ILE A N 1
ATOM 774 C CA . ILE A 1 96 ? 13.182 -4.795 -8.990 1.00 96.75 96 ILE A CA 1
ATOM 775 C C . ILE A 1 96 ? 13.613 -3.845 -10.120 1.00 96.75 96 ILE A C 1
ATOM 777 O O . ILE A 1 96 ? 14.797 -3.512 -10.173 1.00 96.75 96 ILE A O 1
ATOM 781 N N . PRO A 1 97 ? 12.710 -3.343 -10.992 1.00 96.88 97 PRO A N 1
ATOM 782 C CA . PRO A 1 97 ? 13.086 -2.364 -12.010 1.00 96.88 97 PRO A CA 1
ATOM 783 C C . PRO A 1 97 ? 13.388 -0.968 -11.449 1.00 96.88 97 PRO A C 1
ATOM 785 O O . PRO A 1 97 ? 14.087 -0.202 -12.107 1.00 96.88 97 PRO A O 1
ATOM 788 N N . GLY A 1 98 ? 12.893 -0.623 -10.255 1.00 94.88 98 GLY A N 1
ATOM 789 C CA . GLY A 1 98 ? 13.185 0.656 -9.600 1.00 94.88 98 GLY A CA 1
ATOM 790 C C . GLY A 1 98 ? 14.598 0.752 -9.012 1.00 94.88 98 GLY A C 1
ATOM 791 O O . GLY A 1 98 ? 15.111 1.853 -8.808 1.00 94.88 98 GLY A O 1
ATOM 792 N N . ASN A 1 99 ? 15.256 -0.383 -8.761 1.00 96.56 99 ASN A N 1
ATOM 793 C CA . ASN A 1 99 ? 16.586 -0.418 -8.170 1.00 96.56 99 ASN A CA 1
ATOM 794 C C . ASN A 1 99 ? 17.684 -0.320 -9.240 1.00 96.56 99 ASN A C 1
ATOM 796 O O . ASN A 1 99 ? 17.728 -1.106 -10.184 1.00 96.56 99 ASN A O 1
ATOM 800 N N . LYS A 1 100 ? 18.652 0.586 -9.049 1.00 96.94 100 LYS A N 1
ATOM 801 C CA . LYS A 1 100 ? 19.802 0.763 -9.959 1.00 96.94 100 LYS A CA 1
ATOM 802 C C . LYS A 1 100 ? 20.664 -0.496 -10.130 1.00 96.94 100 LYS A C 1
ATOM 804 O O . LYS A 1 100 ? 21.389 -0.595 -11.116 1.00 96.94 100 LYS A O 1
ATOM 809 N N . ALA A 1 101 ? 20.565 -1.473 -9.230 1.00 97.00 101 ALA A N 1
ATOM 810 C CA . ALA A 1 101 ? 21.193 -2.784 -9.376 1.00 97.00 101 ALA A CA 1
ATOM 811 C C . ALA A 1 101 ? 20.693 -3.569 -10.605 1.00 97.00 101 ALA A C 1
ATOM 813 O O . ALA A 1 101 ? 21.380 -4.482 -11.054 1.00 97.00 101 ALA A O 1
ATOM 814 N N . ILE A 1 102 ? 19.546 -3.204 -11.193 1.00 97.19 102 ILE A N 1
ATOM 815 C CA . ILE A 1 102 ? 19.071 -3.808 -12.443 1.00 97.19 102 ILE A CA 1
ATOM 816 C C . ILE A 1 102 ? 19.885 -3.358 -13.669 1.00 97.19 102 ILE A C 1
ATOM 818 O O . ILE A 1 102 ? 19.887 -4.040 -14.690 1.00 97.19 102 ILE A O 1
ATOM 822 N N . LEU A 1 103 ? 20.610 -2.234 -13.598 1.00 96.31 103 LEU A N 1
ATOM 823 C CA . LEU A 1 103 ? 21.272 -1.638 -14.766 1.00 96.31 103 LEU A CA 1
ATOM 824 C C . LEU A 1 103 ? 22.330 -2.556 -15.415 1.00 96.31 103 LEU A C 1
ATOM 826 O O . LEU A 1 103 ? 22.288 -2.699 -16.638 1.00 96.31 103 LEU A O 1
ATOM 830 N N . PRO A 1 104 ? 23.230 -3.238 -14.672 1.00 95.94 104 PRO A N 1
ATOM 831 C CA . PRO A 1 104 ? 24.150 -4.209 -15.271 1.00 95.94 104 PRO A CA 1
ATOM 832 C C . PRO A 1 104 ? 23.433 -5.407 -15.909 1.00 95.94 104 PRO A C 1
ATOM 834 O O . PRO A 1 104 ? 23.897 -5.931 -16.920 1.00 95.94 104 PRO A O 1
ATOM 837 N N . VAL A 1 105 ? 22.287 -5.822 -15.355 1.00 95.44 105 VAL A N 1
ATOM 838 C CA . VAL A 1 105 ? 21.461 -6.902 -15.921 1.00 95.44 105 VAL A CA 1
ATOM 839 C C . VAL A 1 105 ? 20.860 -6.459 -17.252 1.00 95.44 105 VAL A C 1
ATOM 841 O O . VAL A 1 105 ? 20.979 -7.178 -18.240 1.00 95.44 105 VAL A O 1
ATOM 844 N N . LEU A 1 106 ? 20.286 -5.254 -17.312 1.00 95.19 106 LEU A N 1
ATOM 845 C CA . LEU A 1 106 ? 19.780 -4.679 -18.560 1.00 95.19 106 LEU A CA 1
ATOM 846 C C . LEU A 1 106 ? 20.892 -4.545 -19.605 1.00 95.19 106 LEU A C 1
ATOM 848 O O . LEU A 1 106 ? 20.690 -4.913 -20.758 1.00 95.19 106 LEU A O 1
ATOM 852 N N . TRP A 1 107 ? 22.079 -4.080 -19.209 1.00 93.50 107 TRP A N 1
ATOM 853 C CA . TRP A 1 107 ? 23.227 -3.998 -20.112 1.00 93.50 107 TRP A CA 1
ATOM 854 C C . TRP A 1 107 ? 23.627 -5.371 -20.666 1.00 93.50 107 TRP A C 1
ATOM 856 O O . TRP A 1 107 ? 23.856 -5.510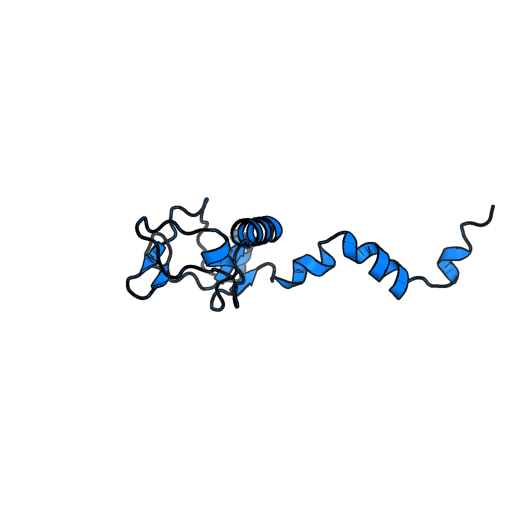 -21.864 1.00 93.50 107 TRP A O 1
ATOM 866 N N . SER A 1 108 ? 23.662 -6.400 -19.818 1.00 93.25 108 SER A N 1
ATOM 867 C CA . SER A 1 108 ? 23.956 -7.775 -20.235 1.00 93.25 108 SER A CA 1
ATOM 868 C C . SER A 1 108 ? 22.919 -8.317 -21.228 1.00 93.25 108 SER A C 1
ATOM 870 O O . SER A 1 108 ? 23.280 -8.902 -22.243 1.00 93.25 108 SER A O 1
ATOM 872 N N . LEU A 1 109 ? 21.629 -8.070 -20.979 1.00 94.44 109 LEU A N 1
ATOM 873 C CA . LEU A 1 109 ? 20.536 -8.568 -21.820 1.00 94.44 109 LEU A CA 1
ATOM 874 C C . LEU A 1 109 ? 20.401 -7.829 -23.160 1.00 94.44 109 LEU A C 1
ATOM 876 O O . LEU A 1 109 ? 19.992 -8.436 -24.148 1.00 94.44 109 LEU A O 1
ATOM 880 N N . PHE A 1 110 ? 20.725 -6.532 -23.205 1.00 92.00 110 PHE A N 1
ATOM 881 C CA . PHE A 1 110 ? 20.461 -5.666 -24.363 1.00 92.00 110 PHE A CA 1
ATOM 882 C C . PHE A 1 110 ? 21.719 -5.099 -25.035 1.00 92.00 110 PHE A C 1
ATOM 884 O O . PHE A 1 110 ? 21.609 -4.252 -25.927 1.00 92.00 110 PHE A O 1
ATOM 891 N N . SER A 1 111 ? 22.918 -5.560 -24.669 1.00 79.62 111 SER A N 1
ATOM 892 C CA . SER A 1 111 ? 24.150 -5.183 -25.371 1.00 79.62 111 SER A CA 1
ATOM 893 C C . SER A 1 111 ? 24.192 -5.824 -26.765 1.00 79.62 111 SER A C 1
ATOM 895 O O . SER A 1 111 ? 24.678 -6.930 -26.973 1.00 79.62 111 SER A O 1
ATOM 897 N N . SER A 1 112 ? 23.663 -5.106 -27.759 1.00 63.12 112 SER A N 1
ATOM 898 C CA . SER A 1 112 ? 23.873 -5.429 -29.174 1.00 63.12 112 SER A CA 1
ATOM 899 C C . SER A 1 112 ? 25.303 -5.078 -29.617 1.00 63.12 112 SER A C 1
ATOM 901 O O . SER A 1 112 ? 25.844 -4.061 -29.170 1.00 63.12 112 SER A O 1
ATOM 903 N N . PRO A 1 113 ? 25.897 -5.819 -30.578 1.00 59.34 113 PRO A N 1
ATOM 904 C CA . PRO A 1 113 ? 27.205 -5.487 -31.153 1.00 59.34 113 PRO A CA 1
ATOM 905 C C . PRO A 1 113 ? 27.303 -4.056 -31.717 1.00 59.34 113 PRO A C 1
ATOM 907 O O . PRO A 1 113 ? 28.379 -3.458 -31.694 1.00 59.34 113 PRO A O 1
ATOM 910 N N . SER A 1 114 ? 26.191 -3.466 -32.171 1.00 58.06 114 SER A N 1
ATOM 911 C CA . SER A 1 114 ? 26.134 -2.122 -32.770 1.00 58.06 114 SER A CA 1
ATOM 912 C C . SER A 1 114 ? 26.398 -0.960 -31.801 1.00 58.06 114 SER A C 1
ATOM 914 O O . SER A 1 114 ? 26.800 0.108 -32.254 1.00 58.06 114 SER A O 1
ATOM 916 N N . LEU A 1 115 ? 26.246 -1.145 -30.483 1.00 53.47 115 LEU A N 1
ATOM 917 C CA . LEU A 1 115 ? 26.559 -0.109 -29.481 1.00 53.47 115 LEU A CA 1
ATOM 918 C C . LEU A 1 115 ? 28.065 -0.004 -29.179 1.00 53.47 115 LEU A C 1
ATOM 920 O O . LEU A 1 115 ? 28.524 1.008 -28.658 1.00 53.47 115 LEU A O 1
ATOM 924 N N . SER A 1 116 ? 28.849 -1.024 -29.543 1.00 50.25 116 SER A N 1
ATOM 925 C CA . SER A 1 116 ? 30.301 -1.066 -29.308 1.00 50.25 116 SER A CA 1
ATOM 926 C C . SER A 1 116 ? 31.138 -0.421 -30.42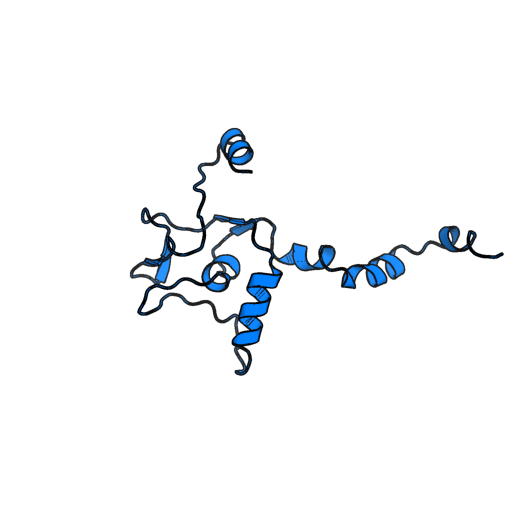6 1.00 50.25 116 SER A C 1
ATOM 928 O O . SER A 1 116 ? 32.338 -0.210 -30.258 1.00 50.25 116 SER A O 1
ATOM 930 N N . ALA A 1 117 ? 30.515 -0.060 -31.554 1.00 50.09 117 ALA A N 1
ATOM 931 C CA . ALA A 1 117 ? 31.192 0.565 -32.694 1.00 50.09 117 ALA A CA 1
ATOM 932 C C . ALA A 1 117 ? 31.485 2.069 -32.500 1.00 50.09 117 ALA A C 1
ATOM 934 O O . ALA A 1 117 ? 32.281 2.630 -33.245 1.00 50.09 117 ALA A O 1
ATOM 935 N N . GLY A 1 118 ? 30.874 2.723 -31.501 1.00 49.66 118 GLY A N 1
ATOM 936 C CA . GLY A 1 118 ? 31.036 4.162 -31.237 1.00 49.66 118 GLY A CA 1
ATOM 937 C C . GLY A 1 118 ? 32.172 4.547 -30.279 1.00 49.66 118 GLY A C 1
ATOM 938 O O . GLY A 1 118 ? 32.427 5.732 -30.105 1.00 49.66 118 GLY A O 1
ATOM 939 N N . TYR A 1 119 ? 32.855 3.575 -29.663 1.00 4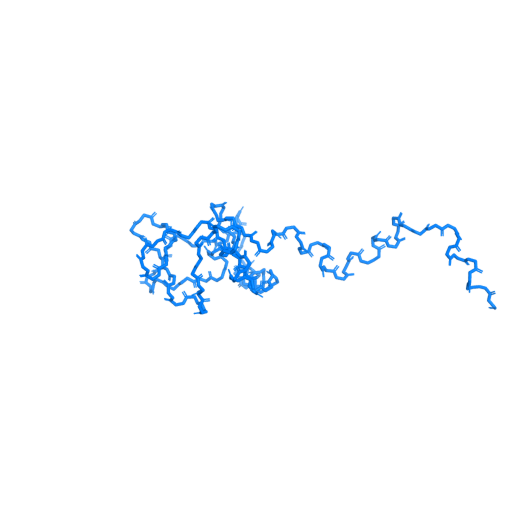9.41 119 TYR A N 1
ATOM 940 C CA . TYR A 1 119 ? 33.933 3.804 -28.686 1.00 49.41 119 TYR A CA 1
ATOM 941 C C . TYR A 1 119 ? 35.220 3.049 -29.061 1.00 49.41 119 TYR A C 1
ATOM 943 O O . TYR A 1 119 ? 35.810 2.333 -28.255 1.00 49.41 119 TYR A O 1
ATOM 951 N N . ARG A 1 120 ? 35.670 3.205 -30.309 1.00 39.50 120 ARG A N 1
ATOM 952 C CA . ARG A 1 120 ? 37.087 3.043 -30.666 1.00 39.50 120 ARG A CA 1
ATOM 953 C C . ARG A 1 120 ? 37.562 4.343 -31.305 1.00 39.50 120 ARG A C 1
ATOM 955 O O . ARG A 1 120 ? 37.353 4.550 -32.497 1.00 39.50 120 ARG A O 1
ATOM 962 N N . LEU A 1 121 ? 38.146 5.207 -30.480 1.00 40.84 121 LEU A N 1
ATOM 963 C CA . LEU A 1 121 ? 39.115 6.225 -30.880 1.00 40.84 121 LEU A CA 1
ATOM 964 C C . LEU A 1 121 ? 40.460 5.822 -30.281 1.00 40.84 121 LEU A C 1
ATOM 966 O O . LEU A 1 121 ? 40.441 5.351 -29.120 1.00 40.84 121 LEU A O 1
#

Sequence (121 aa):
MQNALTKAGFESKILFGLDELRWDATGQLIDGDGRLVNCVWKTWAWETAIERVREVSETEYAAVPVRTGHPENEVRLIDVLLRPEVMVFEPFWTVIPGNKAILPVLWSLFSSPSLSAGYRL

pLDDT: mean 89.12, std 14.81, range [39.5, 98.5]

Radius of gyration: 20.01 Å; chains: 1; bounding box: 54×31×56 Å